Protein AF-A0A7D5MJS7-F1 (afdb_monomer_lite)

Secondary structure (DSSP, 8-state):
---HHHHHHHHHHHHHHHHHHHTT--HHHHHH-HHHHHHHHHHHHHHHHHHHTS-S----------TTSSTTTS--

Sequence (76 aa):
MKDPVILIRHILDAVVRIEQYTTELTQADFENNFMVQDAVLRNLILISEAAKTSPKNSNRSLRILNGRKLWVCAIK

Foldseek 3Di:
DPDLVVLVVLLVVLVVQLCVLPVPDDPVRCVPDVVNLVSNVVSVVSNVVSVVPPDDDDPDDPDPPPSVPPVVPVPD

Radius of gyration: 14.26 Å; chains: 1; bounding box: 32×24×34 Å

pLDDT: mean 76.25, std 22.86, range [37.28, 97.88]

Structure (mmCIF, N/CA/C/O backbone):
data_AF-A0A7D5MJS7-F1
#
_entry.id   AF-A0A7D5MJS7-F1
#
loop_
_atom_site.group_PDB
_atom_site.id
_atom_site.type_symbol
_atom_site.label_atom_id
_atom_site.label_alt_id
_atom_site.label_comp_id
_atom_site.label_asym_id
_atom_site.label_entity_id
_atom_site.label_seq_id
_atom_site.pdbx_PDB_ins_code
_atom_site.Cartn_x
_atom_site.Cartn_y
_atom_site.Cartn_z
_atom_site.occupancy
_atom_site.B_iso_or_equiv
_atom_site.auth_seq_id
_atom_site.auth_comp_id
_atom_site.auth_asym_id
_atom_site.auth_atom_id
_atom_site.pdbx_PDB_model_num
ATOM 1 N N . MET A 1 1 ? 18.189 -0.290 -21.009 1.00 54.03 1 MET A N 1
ATOM 2 C CA . MET A 1 1 ? 16.799 0.150 -20.745 1.00 54.03 1 MET A CA 1
ATOM 3 C C . MET A 1 1 ? 16.071 -1.010 -20.088 1.00 54.03 1 MET A C 1
ATOM 5 O O . MET A 1 1 ? 16.262 -2.124 -20.555 1.00 54.03 1 MET A O 1
ATOM 9 N N . LYS A 1 2 ? 15.323 -0.791 -18.997 1.00 63.06 2 LYS A N 1
ATOM 10 C CA . LYS A 1 2 ? 14.443 -1.842 -18.455 1.00 63.06 2 LYS A CA 1
ATOM 11 C C . LYS A 1 2 ? 13.332 -2.110 -19.473 1.00 63.06 2 LYS A C 1
ATOM 13 O O . LYS A 1 2 ? 12.838 -1.158 -20.073 1.00 63.06 2 LYS A O 1
ATOM 18 N N . ASP A 1 3 ? 12.988 -3.376 -19.674 1.00 80.19 3 ASP A N 1
ATOM 19 C CA . ASP A 1 3 ? 11.906 -3.781 -20.571 1.00 80.19 3 ASP A CA 1
ATOM 20 C C . ASP A 1 3 ? 10.576 -3.145 -20.101 1.00 80.19 3 ASP A C 1
ATOM 22 O O . ASP A 1 3 ? 10.213 -3.308 -18.928 1.00 80.19 3 ASP A O 1
ATOM 26 N N . PRO A 1 4 ? 9.852 -2.407 -20.966 1.00 79.69 4 PRO A N 1
ATOM 27 C CA . PRO A 1 4 ? 8.552 -1.823 -20.636 1.00 79.69 4 PRO A CA 1
ATOM 28 C C . PRO A 1 4 ? 7.545 -2.833 -20.073 1.00 79.69 4 PRO A C 1
ATOM 30 O O . PRO A 1 4 ? 6.770 -2.488 -19.180 1.00 79.69 4 PRO A O 1
ATOM 33 N N . VAL A 1 5 ? 7.585 -4.087 -20.530 1.00 85.06 5 VAL A N 1
ATOM 34 C CA . VAL A 1 5 ? 6.695 -5.158 -20.057 1.00 85.06 5 VAL A CA 1
ATOM 35 C C . VAL A 1 5 ? 6.945 -5.464 -18.579 1.00 85.06 5 VAL A C 1
ATOM 37 O O . VAL A 1 5 ? 6.000 -5.645 -17.810 1.00 85.06 5 VAL A O 1
ATOM 40 N N . ILE A 1 6 ? 8.209 -5.443 -18.148 1.00 85.56 6 ILE A N 1
ATOM 41 C CA . ILE A 1 6 ? 8.589 -5.662 -16.746 1.00 85.56 6 ILE A CA 1
ATOM 42 C C . ILE A 1 6 ? 8.100 -4.501 -15.866 1.00 85.56 6 ILE A C 1
ATOM 44 O O . ILE A 1 6 ? 7.623 -4.724 -14.756 1.00 85.56 6 ILE A O 1
ATOM 48 N N . LEU A 1 7 ? 8.161 -3.259 -16.356 1.00 86.38 7 LEU A N 1
ATOM 49 C CA . LEU A 1 7 ? 7.662 -2.092 -15.614 1.00 86.38 7 LEU A CA 1
ATOM 50 C C . LEU A 1 7 ? 6.143 -2.141 -15.422 1.00 86.38 7 LEU A C 1
ATOM 52 O O . LEU A 1 7 ? 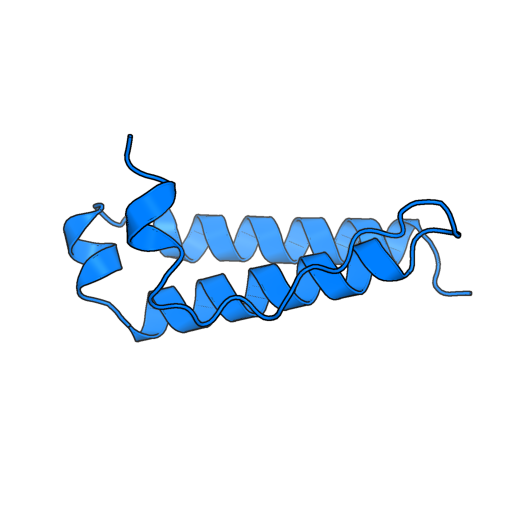5.660 -1.882 -14.321 1.00 86.38 7 LEU A O 1
ATOM 56 N N . ILE A 1 8 ? 5.401 -2.516 -16.467 1.00 88.12 8 ILE A N 1
ATOM 57 C CA . ILE A 1 8 ? 3.942 -2.681 -16.396 1.00 88.12 8 ILE A CA 1
ATOM 58 C C . ILE A 1 8 ? 3.579 -3.791 -15.405 1.00 88.12 8 ILE A C 1
ATOM 60 O O . ILE A 1 8 ? 2.684 -3.606 -14.584 1.00 88.12 8 ILE A O 1
ATOM 64 N N . ARG A 1 9 ? 4.317 -4.907 -15.421 1.00 91.75 9 ARG A N 1
ATOM 65 C CA . ARG A 1 9 ? 4.156 -5.998 -14.451 1.00 91.75 9 ARG A CA 1
ATOM 66 C C . ARG A 1 9 ? 4.331 -5.504 -13.013 1.00 91.75 9 ARG A C 1
ATOM 68 O O . ARG A 1 9 ? 3.487 -5.782 -12.175 1.00 91.75 9 ARG A O 1
ATOM 75 N N . HIS A 1 10 ? 5.368 -4.712 -12.737 1.00 88.31 10 HIS A N 1
ATOM 76 C CA . HIS A 1 10 ? 5.591 -4.155 -11.399 1.00 88.31 10 HIS A CA 1
ATOM 77 C C . HIS A 1 10 ? 4.468 -3.226 -10.932 1.00 88.31 10 HIS A C 1
ATOM 79 O O . HIS A 1 10 ? 4.124 -3.238 -9.750 1.00 88.31 10 HIS A O 1
ATOM 85 N N . ILE A 1 11 ? 3.907 -2.428 -11.845 1.00 92.06 11 ILE A N 1
ATOM 86 C CA . ILE A 1 11 ? 2.752 -1.575 -11.549 1.00 92.06 11 ILE A CA 1
ATOM 87 C C . ILE A 1 11 ? 1.541 -2.446 -11.216 1.00 92.06 11 ILE A C 1
ATOM 89 O O . ILE A 1 11 ? 0.909 -2.223 -10.188 1.00 92.06 11 ILE A O 1
ATOM 93 N N . LEU A 1 12 ? 1.258 -3.460 -12.037 1.00 95.25 12 LEU A N 1
ATOM 94 C CA . LEU A 1 12 ? 0.143 -4.379 -11.816 1.00 95.25 12 LEU A CA 1
ATOM 95 C C . LEU A 1 12 ? 0.272 -5.105 -10.471 1.00 95.25 12 LEU A C 1
ATOM 97 O O . LEU A 1 12 ? -0.664 -5.094 -9.680 1.00 95.25 12 LEU A O 1
ATOM 101 N N . ASP A 1 13 ? 1.451 -5.650 -10.168 1.00 95.94 13 ASP A N 1
ATOM 102 C CA . ASP A 1 13 ? 1.715 -6.334 -8.899 1.00 95.94 13 ASP A CA 1
ATOM 103 C C . ASP A 1 13 ? 1.506 -5.403 -7.691 1.00 95.94 13 ASP A C 1
ATOM 105 O O . ASP A 1 13 ? 1.060 -5.836 -6.630 1.00 95.94 13 ASP A O 1
ATOM 109 N N . ALA A 1 14 ? 1.853 -4.119 -7.824 1.00 95.81 14 ALA A N 1
ATOM 110 C CA . ALA A 1 14 ? 1.649 -3.132 -6.770 1.00 95.81 14 ALA A CA 1
ATOM 111 C C . ALA A 1 14 ? 0.168 -2.776 -6.582 1.00 95.81 14 ALA A C 1
ATOM 113 O O . ALA A 1 14 ? -0.266 -2.641 -5.439 1.00 95.81 14 ALA A O 1
ATO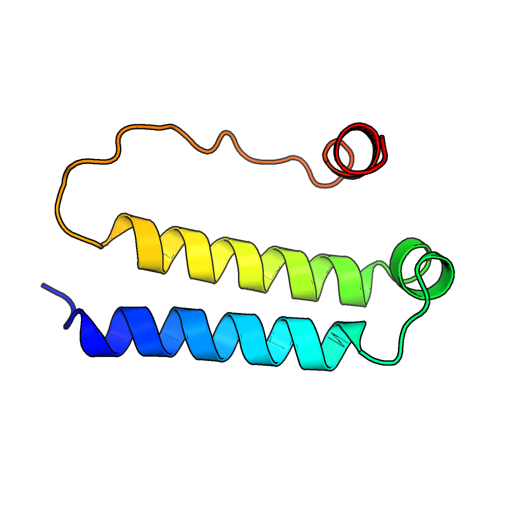M 114 N N . VAL A 1 15 ? -0.602 -2.670 -7.669 1.00 96.38 15 VAL A N 1
ATOM 115 C CA . VAL A 1 15 ? -2.057 -2.453 -7.614 1.00 96.38 15 VAL A CA 1
ATOM 116 C C . VAL A 1 15 ? -2.753 -3.636 -6.945 1.00 96.38 15 VAL A C 1
ATOM 118 O O . VAL A 1 15 ? -3.487 -3.425 -5.986 1.00 96.38 15 VAL A O 1
ATOM 121 N N . VAL A 1 16 ? -2.436 -4.870 -7.353 1.00 97.88 16 VAL A N 1
ATOM 122 C CA . VAL A 1 16 ? -3.011 -6.088 -6.753 1.00 97.88 16 VAL A CA 1
ATOM 123 C C . VAL A 1 16 ? -2.747 -6.144 -5.247 1.00 97.88 16 VAL A C 1
ATOM 125 O O . VAL A 1 16 ? -3.639 -6.473 -4.471 1.00 97.88 16 VAL A O 1
ATOM 128 N N . ARG A 1 17 ? -1.538 -5.780 -4.798 1.00 96.62 17 ARG A N 1
ATOM 129 C CA . ARG A 1 17 ? -1.231 -5.720 -3.360 1.00 96.62 17 ARG A CA 1
ATOM 130 C C . ARG A 1 17 ? -2.055 -4.662 -2.630 1.00 96.62 17 ARG A C 1
ATOM 132 O O . ARG A 1 17 ? -2.524 -4.934 -1.533 1.00 96.62 17 ARG A O 1
ATOM 139 N N . ILE A 1 18 ? -2.232 -3.478 -3.220 1.00 96.31 18 ILE A N 1
ATOM 140 C CA . ILE A 1 18 ? -3.074 -2.425 -2.632 1.00 96.31 18 ILE A CA 1
ATOM 141 C C . ILE A 1 18 ? -4.503 -2.941 -2.463 1.00 96.31 18 ILE A C 1
ATOM 143 O O . ILE A 1 18 ? -5.034 -2.854 -1.360 1.00 96.31 18 ILE A O 1
ATOM 147 N N . GLU A 1 19 ? -5.081 -3.541 -3.505 1.00 96.31 19 GLU A N 1
ATOM 148 C CA . GLU A 1 19 ? -6.425 -4.124 -3.449 1.00 96.31 19 GLU A CA 1
ATOM 149 C C . GLU A 1 19 ? -6.532 -5.182 -2.345 1.00 96.31 19 GLU A C 1
ATOM 151 O O . GLU A 1 19 ? -7.454 -5.131 -1.533 1.00 96.31 19 GLU A O 1
ATOM 156 N N . GLN A 1 20 ? -5.558 -6.090 -2.239 1.00 96.38 20 GLN A N 1
ATOM 157 C CA . GLN A 1 20 ? -5.526 -7.106 -1.181 1.00 96.38 20 GLN A CA 1
ATOM 158 C C . GLN A 1 20 ? -5.501 -6.508 0.231 1.00 96.38 20 GLN A C 1
ATOM 160 O O . GLN A 1 20 ? -6.064 -7.098 1.149 1.00 96.38 20 GLN A O 1
ATOM 165 N N . TYR A 1 21 ? -4.857 -5.355 0.422 1.00 94.38 21 TYR A N 1
ATOM 166 C CA . TYR A 1 21 ? -4.811 -4.700 1.727 1.00 94.38 21 TYR A CA 1
ATOM 167 C C . TYR A 1 21 ? -6.086 -3.928 2.061 1.00 94.38 21 TYR A C 1
ATOM 169 O O . TYR A 1 21 ? -6.370 -3.745 3.242 1.00 94.38 21 TYR A O 1
ATOM 177 N N . THR A 1 22 ? -6.829 -3.448 1.060 1.00 94.62 22 THR A N 1
ATOM 178 C CA . THR A 1 22 ? -7.949 -2.518 1.278 1.00 94.62 22 THR A CA 1
ATOM 179 C C . THR A 1 22 ? -9.333 -3.120 1.044 1.00 94.62 22 THR A C 1
ATOM 181 O O . THR A 1 22 ? -10.298 -2.535 1.516 1.00 94.62 22 THR A O 1
ATOM 184 N N . THR A 1 23 ? -9.462 -4.250 0.337 1.00 95.31 23 THR A N 1
ATOM 185 C CA . THR A 1 23 ? -10.776 -4.798 -0.082 1.00 95.31 23 THR A CA 1
ATOM 186 C C . THR A 1 23 ? -11.706 -5.110 1.094 1.00 95.31 23 THR A C 1
ATOM 188 O O . THR A 1 23 ? -12.898 -4.838 1.014 1.00 95.31 23 THR A O 1
ATOM 191 N N . GLU A 1 24 ? -11.165 -5.615 2.203 1.00 94.00 24 GLU A N 1
ATOM 192 C CA . GLU A 1 24 ? -11.952 -6.008 3.383 1.00 94.00 24 GLU A CA 1
ATOM 193 C C . GLU A 1 24 ? -12.019 -4.911 4.459 1.00 94.00 24 GLU A C 1
ATOM 195 O O . GLU A 1 24 ? -12.470 -5.160 5.576 1.00 94.00 24 GLU A O 1
ATOM 200 N N . LEU A 1 25 ? -11.529 -3.702 4.162 1.00 94.19 25 LEU A N 1
ATOM 201 C CA . LEU A 1 25 ? -11.468 -2.604 5.124 1.00 94.19 25 LEU A CA 1
ATOM 202 C C . LEU A 1 25 ? -12.535 -1.560 4.821 1.00 94.19 25 LEU A C 1
ATOM 204 O O . LEU A 1 25 ? -12.666 -1.084 3.691 1.00 94.19 25 LEU A O 1
ATOM 208 N N . THR A 1 26 ? -13.247 -1.120 5.856 1.00 95.56 26 THR A N 1
ATOM 209 C CA . THR A 1 26 ? -13.994 0.134 5.759 1.00 95.56 26 THR A CA 1
ATOM 210 C C . THR A 1 26 ? -13.028 1.320 5.764 1.00 95.56 26 THR A C 1
ATOM 212 O O . THR A 1 26 ? -11.855 1.207 6.133 1.00 95.56 26 THR A O 1
ATOM 215 N N . GLN A 1 27 ? -13.525 2.503 5.403 1.00 90.75 27 GLN A N 1
ATOM 216 C CA . GLN A 1 27 ? -12.734 3.729 5.499 1.00 90.75 27 GLN A CA 1
ATOM 217 C C . GLN A 1 27 ? -12.204 3.959 6.925 1.00 90.75 27 GLN A C 1
ATOM 219 O O . GLN A 1 27 ? -11.032 4.287 7.091 1.00 90.75 27 GLN A O 1
ATOM 224 N N . ALA A 1 28 ? -13.036 3.740 7.948 1.00 94.38 28 ALA A N 1
ATOM 225 C CA . ALA A 1 28 ? -12.630 3.893 9.341 1.00 94.38 28 ALA A CA 1
ATOM 226 C C . ALA A 1 28 ? -11.559 2.864 9.744 1.00 94.38 28 ALA A C 1
ATOM 228 O O . ALA A 1 28 ? -10.620 3.209 10.463 1.00 94.38 28 ALA A O 1
ATOM 229 N N . ASP A 1 29 ? -11.654 1.622 9.260 1.00 95.00 29 ASP A N 1
ATOM 230 C CA . ASP A 1 29 ? -10.631 0.601 9.522 1.00 95.00 29 ASP A CA 1
ATOM 231 C C . ASP A 1 29 ? -9.291 0.990 8.892 1.00 95.00 29 ASP A C 1
ATOM 233 O O . ASP A 1 29 ? -8.241 0.860 9.522 1.00 95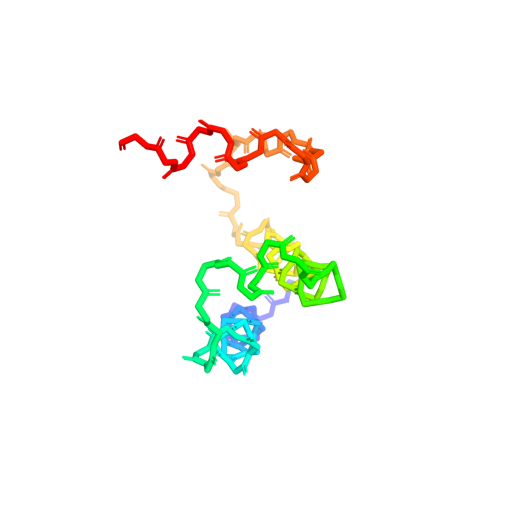.00 29 ASP A O 1
ATOM 237 N N . PHE A 1 30 ? -9.318 1.525 7.669 1.00 94.00 30 PHE A N 1
ATOM 238 C CA . PHE A 1 30 ? -8.119 2.007 6.990 1.00 94.00 30 PHE A CA 1
ATOM 239 C C . PHE A 1 30 ? -7.512 3.231 7.699 1.00 94.00 30 PHE A C 1
ATOM 241 O O . PHE A 1 30 ? -6.305 3.248 7.944 1.00 94.00 30 PHE A O 1
ATOM 248 N N . GLU A 1 31 ? -8.328 4.215 8.100 1.00 93.62 31 GLU A N 1
ATOM 249 C CA . GLU A 1 31 ? -7.900 5.419 8.841 1.00 93.62 31 GLU A CA 1
ATOM 250 C C . GLU A 1 31 ? -7.219 5.091 10.174 1.00 93.62 31 GLU A C 1
ATOM 252 O O . GLU A 1 31 ? -6.241 5.744 10.548 1.00 93.62 31 GLU A O 1
ATOM 257 N N . ASN A 1 32 ? -7.698 4.056 10.865 1.00 95.38 32 ASN A N 1
ATOM 258 C CA . ASN A 1 32 ? -7.154 3.632 12.154 1.00 95.38 32 ASN A CA 1
ATOM 259 C C . ASN A 1 32 ? -5.997 2.623 12.030 1.00 95.38 32 ASN A C 1
ATOM 261 O O . ASN A 1 32 ? -5.331 2.333 13.026 1.00 95.38 32 ASN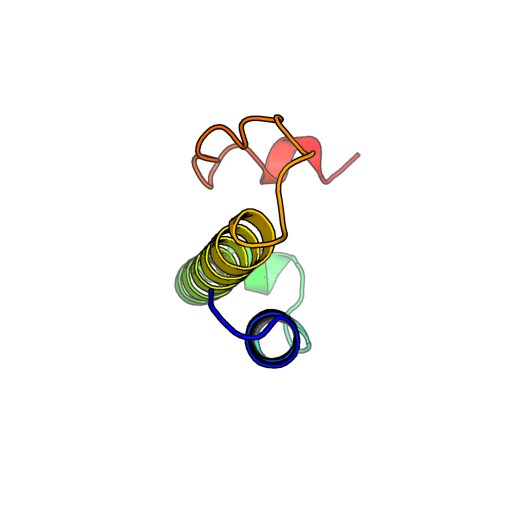 A O 1
ATOM 265 N N . ASN A 1 33 ? -5.713 2.107 10.829 1.00 93.75 33 ASN A N 1
ATOM 266 C CA . ASN A 1 33 ? -4.665 1.115 10.595 1.00 93.75 33 ASN A CA 1
ATOM 267 C C . ASN A 1 33 ? -3.459 1.703 9.843 1.00 93.75 33 ASN A C 1
ATOM 269 O O . ASN A 1 33 ? -3.314 1.569 8.625 1.00 93.75 33 ASN A O 1
ATOM 273 N N . PHE A 1 34 ? -2.541 2.317 10.597 1.00 94.19 34 PHE A N 1
ATOM 274 C CA . PHE A 1 34 ? -1.315 2.915 10.050 1.00 94.19 34 PHE A CA 1
ATOM 275 C C . PHE A 1 34 ? -0.425 1.921 9.296 1.00 94.19 34 PHE A C 1
ATOM 277 O O . PHE A 1 34 ? 0.198 2.292 8.306 1.00 94.19 34 PHE A O 1
ATOM 284 N N . MET A 1 35 ? -0.390 0.652 9.713 1.00 95.81 35 MET A N 1
ATOM 285 C CA . MET A 1 35 ? 0.417 -0.368 9.038 1.00 95.81 35 MET A CA 1
ATOM 286 C C . MET A 1 35 ? -0.081 -0.617 7.610 1.00 95.81 35 MET A C 1
ATOM 288 O O . MET A 1 35 ? 0.722 -0.731 6.681 1.00 95.81 35 MET A O 1
ATOM 292 N N . VAL A 1 36 ? -1.402 -0.659 7.419 1.00 95.31 36 VAL A N 1
ATOM 293 C CA . VAL A 1 36 ? -1.995 -0.796 6.085 1.00 95.31 36 VAL A CA 1
ATOM 294 C C . VAL A 1 36 ? -1.790 0.480 5.264 1.00 95.31 36 VAL A C 1
ATOM 296 O O . VAL A 1 36 ? -1.436 0.389 4.089 1.00 95.31 36 VAL A O 1
ATOM 299 N N . GLN A 1 37 ? -1.910 1.665 5.870 1.00 95.19 37 GLN A N 1
ATOM 300 C CA . GLN A 1 37 ? -1.608 2.934 5.189 1.00 95.19 37 GLN A CA 1
ATOM 301 C C . GLN A 1 37 ? -0.159 2.994 4.683 1.00 95.19 37 GLN A C 1
ATOM 303 O O . GLN A 1 37 ? 0.072 3.357 3.527 1.00 95.19 37 GLN A O 1
ATOM 308 N N . ASP A 1 38 ? 0.810 2.586 5.503 1.00 96.38 38 ASP A N 1
ATOM 309 C CA . ASP A 1 38 ? 2.223 2.537 5.122 1.00 96.38 38 ASP A CA 1
ATOM 310 C C . ASP A 1 38 ? 2.474 1.512 4.002 1.00 96.38 38 ASP A C 1
ATOM 312 O O . ASP A 1 38 ? 3.223 1.785 3.055 1.00 96.38 38 ASP A O 1
ATOM 316 N N . ALA A 1 39 ? 1.808 0.353 4.056 1.00 95.56 39 ALA A N 1
ATOM 317 C CA . ALA A 1 39 ? 1.884 -0.667 3.010 1.00 95.56 39 ALA A CA 1
ATOM 318 C C . ALA A 1 39 ? 1.314 -0.169 1.668 1.00 95.56 39 ALA A C 1
ATOM 320 O O . ALA A 1 39 ? 1.928 -0.381 0.614 1.00 95.56 39 ALA A O 1
ATOM 321 N N . VAL A 1 40 ? 0.183 0.543 1.691 1.00 95.94 40 VAL A N 1
ATOM 322 C CA . VAL A 1 40 ? -0.407 1.178 0.501 1.00 95.94 40 VAL A CA 1
ATOM 323 C C . VAL A 1 40 ? 0.520 2.268 -0.040 1.00 95.94 40 VAL A C 1
ATOM 325 O O . VAL A 1 40 ? 0.851 2.261 -1.229 1.00 95.94 40 VAL A O 1
ATOM 328 N N . LEU A 1 41 ? 1.025 3.154 0.825 1.00 94.50 41 LEU A N 1
ATOM 329 C CA . LEU A 1 41 ? 1.941 4.230 0.440 1.00 94.50 41 LEU A CA 1
ATOM 330 C C . LEU A 1 41 ? 3.211 3.686 -0.226 1.00 94.50 41 LEU A C 1
ATOM 332 O O . LEU A 1 41 ? 3.643 4.199 -1.262 1.00 94.50 41 LEU A O 1
ATOM 336 N N . ARG A 1 42 ? 3.789 2.611 0.319 1.00 95.12 42 ARG A N 1
ATOM 337 C CA . ARG A 1 42 ? 4.960 1.951 -0.270 1.00 95.12 42 ARG A CA 1
ATOM 338 C C . ARG A 1 42 ? 4.683 1.439 -1.685 1.00 95.12 42 ARG A C 1
ATOM 340 O O . ARG A 1 42 ? 5.531 1.606 -2.562 1.00 95.12 42 ARG A O 1
ATOM 347 N N . ASN A 1 43 ? 3.521 0.835 -1.923 1.00 94.69 43 ASN A N 1
ATOM 348 C CA . ASN A 1 43 ? 3.158 0.343 -3.254 1.00 94.69 43 ASN A CA 1
ATOM 349 C C . ASN A 1 43 ? 2.916 1.487 -4.248 1.00 94.69 43 ASN A C 1
ATOM 351 O O . ASN A 1 43 ? 3.363 1.398 -5.391 1.00 94.69 43 ASN A O 1
ATOM 355 N N . LEU A 1 44 ? 2.335 2.606 -3.806 1.00 92.88 44 LEU A N 1
ATOM 356 C CA . LEU A 1 44 ? 2.205 3.810 -4.635 1.00 92.88 44 LEU A CA 1
ATOM 357 C C . LEU A 1 44 ? 3.569 4.399 -5.037 1.00 92.88 44 LEU A C 1
ATOM 359 O O . LEU A 1 44 ? 3.746 4.832 -6.179 1.00 92.88 44 LEU A O 1
ATOM 363 N N . ILE A 1 45 ? 4.561 4.370 -4.140 1.00 90.19 45 ILE A N 1
ATOM 364 C CA . ILE A 1 45 ? 5.933 4.794 -4.463 1.00 90.19 45 ILE A CA 1
ATOM 365 C C . ILE A 1 45 ? 6.534 3.893 -5.551 1.00 90.19 45 ILE A C 1
ATOM 367 O 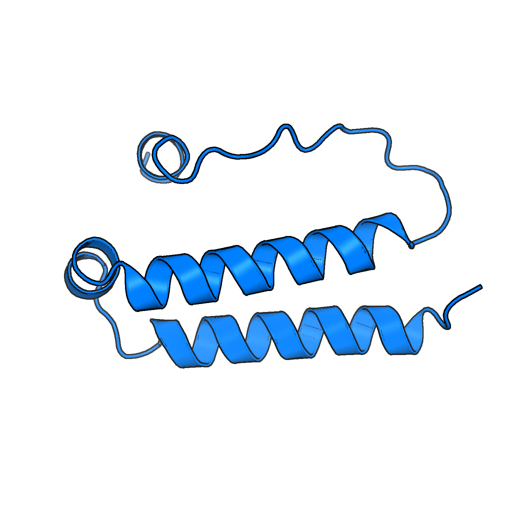O . ILE A 1 45 ? 7.045 4.423 -6.540 1.00 90.19 45 ILE A O 1
ATOM 371 N N . LEU A 1 46 ? 6.404 2.565 -5.430 1.00 88.75 46 LEU A N 1
ATOM 372 C CA . LEU A 1 46 ? 6.885 1.606 -6.438 1.00 88.75 46 LEU A CA 1
ATOM 373 C C . LEU A 1 46 ? 6.255 1.849 -7.820 1.00 88.75 46 LEU A C 1
ATOM 375 O O . LEU A 1 46 ? 6.964 1.844 -8.829 1.00 88.75 46 LEU A O 1
ATOM 379 N N . ILE A 1 47 ? 4.948 2.130 -7.870 1.00 91.25 47 ILE A N 1
ATOM 380 C CA . ILE A 1 47 ? 4.248 2.496 -9.113 1.00 91.25 47 ILE A CA 1
ATOM 381 C C . ILE A 1 47 ? 4.862 3.765 -9.713 1.00 91.25 47 ILE A C 1
ATOM 383 O O . ILE A 1 47 ? 5.152 3.813 -10.909 1.00 91.25 47 ILE A O 1
ATOM 387 N N . SER A 1 48 ? 5.115 4.783 -8.885 1.00 88.12 48 SER A N 1
ATOM 388 C CA . SER A 1 48 ? 5.700 6.047 -9.346 1.00 88.12 48 SER A CA 1
ATOM 389 C C . SER A 1 48 ? 7.124 5.882 -9.893 1.00 88.12 48 SER A C 1
ATOM 391 O O . SER A 1 48 ? 7.504 6.560 -10.848 1.00 88.12 48 SER A O 1
ATOM 393 N N . GLU A 1 49 ? 7.916 4.971 -9.327 1.00 85.94 49 GLU A N 1
ATOM 394 C CA . GLU A 1 49 ? 9.268 4.656 -9.796 1.00 85.94 49 GLU A CA 1
ATOM 395 C C . GLU A 1 49 ? 9.247 3.907 -11.132 1.00 85.94 49 GLU A C 1
ATOM 397 O O . GLU A 1 49 ? 10.006 4.242 -12.051 1.00 85.94 49 GLU A O 1
ATOM 402 N N . ALA A 1 50 ? 8.337 2.941 -11.277 1.00 87.62 50 ALA A N 1
ATOM 403 C CA . ALA A 1 50 ? 8.137 2.234 -12.534 1.00 87.62 50 ALA A CA 1
ATOM 404 C C . ALA A 1 50 ? 7.648 3.185 -13.644 1.00 87.62 50 ALA A C 1
ATOM 406 O O . ALA A 1 50 ? 8.189 3.165 -14.753 1.00 87.62 50 ALA A O 1
ATOM 407 N N . ALA A 1 51 ? 6.711 4.086 -13.329 1.00 84.62 51 ALA A N 1
ATOM 408 C CA . ALA A 1 51 ? 6.162 5.061 -14.274 1.00 84.62 51 ALA A CA 1
ATOM 409 C C . ALA A 1 51 ? 7.203 6.087 -14.761 1.00 84.62 51 ALA A C 1
ATOM 411 O O . ALA A 1 51 ? 7.231 6.419 -15.947 1.00 84.62 51 ALA A O 1
ATOM 412 N N . LYS A 1 52 ? 8.112 6.546 -13.885 1.00 79.50 52 LYS A N 1
ATOM 413 C CA . LYS A 1 52 ? 9.211 7.472 -14.244 1.00 79.50 52 LYS A CA 1
ATOM 414 C C . LYS A 1 52 ? 10.206 6.888 -15.251 1.00 79.50 52 LYS A C 1
ATOM 416 O O . LYS A 1 52 ? 10.921 7.644 -15.902 1.00 79.50 52 LYS A O 1
ATOM 421 N N . THR A 1 53 ? 10.276 5.561 -15.361 1.00 67.44 53 THR A N 1
ATOM 422 C CA . THR A 1 53 ? 11.213 4.866 -16.257 1.00 67.44 53 THR A CA 1
ATOM 423 C C . THR A 1 53 ? 10.668 4.741 -17.693 1.00 67.44 53 THR A C 1
ATOM 425 O O . THR A 1 53 ? 11.427 4.424 -18.608 1.00 67.44 53 THR A O 1
ATOM 428 N N . SER A 1 54 ? 9.382 5.044 -17.922 1.00 58.03 54 SER A N 1
ATOM 429 C CA . SER A 1 54 ? 8.795 5.150 -19.267 1.00 58.03 54 SER A CA 1
ATOM 430 C C . SER A 1 54 ? 9.421 6.333 -20.035 1.00 58.03 54 SER A C 1
ATOM 432 O O . SER A 1 54 ? 9.652 7.389 -19.437 1.00 58.03 54 SER A O 1
ATOM 434 N N . PRO A 1 55 ? 9.779 6.192 -21.327 1.00 45.44 55 PRO A N 1
ATOM 435 C CA . PRO A 1 55 ? 10.647 7.148 -22.007 1.00 45.44 55 PRO A CA 1
ATOM 436 C C . PRO A 1 55 ? 10.040 8.561 -22.101 1.00 45.44 55 PRO A C 1
ATOM 438 O O . PRO A 1 55 ? 9.060 8.799 -22.793 1.00 45.44 55 PRO A O 1
ATOM 441 N N . LYS A 1 56 ? 10.693 9.493 -21.390 1.00 49.72 56 LYS A N 1
ATOM 442 C CA . LYS A 1 56 ? 10.766 10.958 -21.570 1.00 49.72 56 LYS A CA 1
ATOM 443 C C . LYS A 1 56 ? 9.591 11.644 -22.296 1.00 49.72 56 LYS A C 1
ATOM 445 O O . LYS A 1 56 ? 9.736 12.023 -23.452 1.00 49.72 56 LYS A O 1
ATOM 450 N N . ASN A 1 57 ? 8.520 11.978 -21.575 1.00 41.59 57 ASN A N 1
ATOM 451 C CA . ASN A 1 57 ? 7.697 13.171 -21.874 1.00 41.59 57 ASN A CA 1
ATOM 452 C C . ASN A 1 57 ? 6.781 13.653 -20.728 1.00 41.59 57 ASN A C 1
ATOM 454 O O . ASN A 1 57 ? 5.886 14.455 -20.967 1.00 41.59 57 ASN A O 1
ATOM 458 N N . SER A 1 58 ? 6.993 13.238 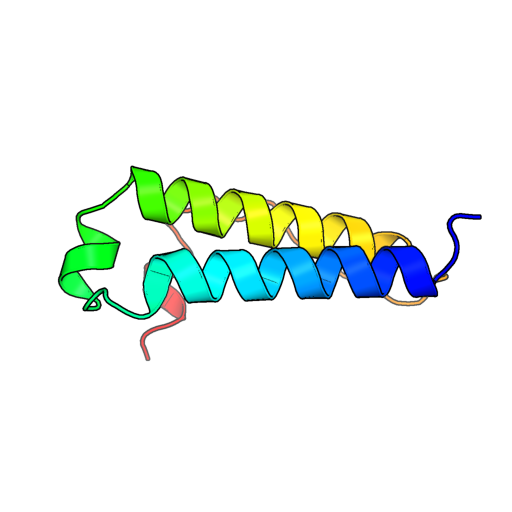-19.477 1.00 43.59 58 SER A N 1
ATOM 459 C CA . SER A 1 58 ? 6.146 13.684 -18.359 1.00 43.59 58 SER A CA 1
ATOM 460 C C . SER A 1 58 ? 6.975 14.327 -17.249 1.00 43.59 58 SER A C 1
ATOM 462 O O . SER A 1 58 ? 7.140 13.782 -16.161 1.00 43.59 58 SER A O 1
ATOM 464 N N . ASN A 1 59 ? 7.507 15.521 -17.529 1.00 39.69 59 ASN A N 1
ATOM 465 C CA . ASN A 1 59 ? 7.963 16.440 -16.487 1.00 39.69 59 ASN A CA 1
ATOM 466 C C . ASN A 1 59 ? 6.736 16.935 -15.708 1.00 39.69 59 ASN A C 1
ATOM 468 O O . ASN A 1 59 ? 6.137 17.957 -16.041 1.00 39.69 59 ASN A O 1
ATOM 472 N N . ARG A 1 60 ? 6.351 16.220 -14.652 1.00 41.81 60 ARG A N 1
ATOM 473 C CA . ARG A 1 60 ? 5.563 16.822 -13.577 1.00 41.81 60 ARG A CA 1
ATOM 474 C C . ARG A 1 60 ? 5.986 16.217 -12.250 1.00 41.81 60 ARG A C 1
ATOM 476 O O . ARG A 1 60 ? 5.640 15.092 -11.908 1.00 41.81 60 ARG A O 1
ATOM 483 N N . SER A 1 61 ? 6.800 16.987 -11.538 1.00 42.84 61 SER A N 1
ATOM 484 C CA . SER A 1 61 ? 7.276 16.733 -10.187 1.00 42.84 61 SER A CA 1
ATOM 485 C C . SER A 1 61 ? 6.135 16.278 -9.276 1.00 42.84 61 SER A C 1
ATOM 487 O O . SER A 1 61 ? 5.339 17.092 -8.813 1.00 42.84 61 SER A O 1
ATOM 489 N N . LEU A 1 62 ? 6.075 14.983 -8.970 1.00 48.00 62 LEU A N 1
ATOM 490 C CA . LEU A 1 62 ? 5.344 14.495 -7.806 1.00 48.00 62 LEU A CA 1
ATOM 491 C C . LEU A 1 62 ? 6.174 14.887 -6.581 1.00 48.00 62 LEU A C 1
ATOM 493 O O . LEU A 1 62 ? 7.080 14.167 -6.161 1.00 48.00 62 LEU A O 1
ATOM 497 N N . ARG A 1 63 ? 5.919 16.103 -6.077 1.00 44.34 63 ARG A N 1
ATOM 498 C CA . ARG A 1 63 ? 6.390 16.562 -4.764 1.00 44.34 63 ARG A CA 1
ATOM 499 C C . ARG A 1 63 ? 6.015 15.489 -3.752 1.00 44.34 63 ARG A C 1
ATOM 501 O O . ARG A 1 63 ? 4.860 15.082 -3.709 1.00 44.34 63 ARG A O 1
ATOM 508 N N . ILE A 1 64 ? 7.008 15.059 -2.977 1.00 47.06 64 ILE A N 1
ATOM 509 C CA . ILE A 1 64 ? 6.885 14.093 -1.886 1.00 47.06 64 ILE A CA 1
ATOM 510 C C . ILE A 1 64 ? 5.605 14.397 -1.103 1.00 47.06 64 ILE A C 1
ATOM 512 O O . ILE A 1 64 ? 5.473 15.445 -0.465 1.00 47.06 64 ILE A O 1
ATOM 516 N N . LEU A 1 65 ? 4.637 13.494 -1.232 1.00 45.84 65 LEU A N 1
ATOM 517 C CA . LEU A 1 65 ? 3.376 13.556 -0.526 1.00 45.84 65 LEU A CA 1
ATOM 518 C C . LEU A 1 65 ? 3.659 13.100 0.897 1.00 45.84 65 LEU A C 1
ATOM 520 O O . LEU A 1 65 ? 3.790 11.915 1.183 1.00 45.84 65 LEU A O 1
ATOM 524 N N . ASN A 1 66 ? 3.812 14.075 1.784 1.00 41.66 66 ASN A N 1
ATOM 525 C CA . ASN A 1 66 ? 3.811 13.828 3.212 1.00 41.66 66 ASN A CA 1
ATOM 526 C C . ASN A 1 66 ? 2.425 13.247 3.553 1.00 41.66 66 ASN A C 1
ATOM 528 O O . ASN A 1 66 ? 1.420 13.948 3.386 1.00 41.66 66 ASN A O 1
ATOM 532 N N . GLY A 1 67 ? 2.370 11.968 3.943 1.00 44.75 67 GLY A N 1
ATOM 533 C CA . GLY A 1 67 ? 1.158 11.127 3.957 1.00 44.75 67 GLY A CA 1
ATOM 534 C C . GLY A 1 67 ? -0.049 11.696 4.714 1.00 44.75 67 GLY A C 1
ATOM 535 O O . GLY A 1 67 ? -1.179 11.313 4.446 1.00 44.75 67 GLY A O 1
ATOM 536 N N . ARG A 1 68 ? 0.150 12.696 5.579 1.00 42.19 68 ARG A N 1
ATOM 537 C CA . ARG A 1 68 ? -0.930 13.377 6.312 1.00 42.19 68 ARG A CA 1
ATOM 538 C C . ARG A 1 68 ? -1.742 14.394 5.497 1.00 42.19 68 ARG A C 1
ATOM 540 O O . ARG A 1 68 ? -2.823 14.765 5.933 1.00 42.19 68 ARG A O 1
ATOM 547 N N . LYS A 1 69 ? -1.258 14.884 4.345 1.00 41.72 69 LYS A N 1
ATOM 548 C CA . LYS A 1 69 ? -1.943 15.963 3.588 1.00 41.72 69 LYS A CA 1
ATOM 549 C C . LYS A 1 69 ? -2.859 15.491 2.450 1.00 41.72 69 LYS A C 1
ATOM 551 O O . LYS A 1 69 ? -3.655 16.291 1.975 1.00 41.72 69 LYS A O 1
ATOM 556 N N . LEU A 1 70 ? -2.775 14.230 2.018 1.00 44.41 70 LEU A N 1
ATOM 557 C CA . LEU A 1 70 ? -3.626 13.688 0.941 1.00 44.41 70 LEU A CA 1
ATOM 558 C C . LEU A 1 70 ? -5.065 13.414 1.379 1.00 44.41 70 LEU A C 1
ATOM 560 O O . LEU A 1 70 ? -5.983 13.632 0.594 1.00 44.41 70 LEU A O 1
ATOM 564 N N . TRP A 1 71 ? -5.255 12.999 2.630 1.00 42.66 71 TRP A N 1
ATOM 565 C CA . TRP A 1 71 ? -6.568 12.657 3.177 1.00 42.66 71 TRP A CA 1
ATOM 566 C C . TRP A 1 71 ? -7.571 13.816 3.116 1.00 42.66 71 TRP A C 1
ATOM 568 O O . TRP A 1 71 ? -8.748 13.603 2.859 1.00 42.66 71 TRP A O 1
ATOM 578 N N . VAL A 1 72 ? -7.102 15.059 3.261 1.00 40.56 72 VAL A N 1
ATOM 579 C CA . VAL A 1 72 ? -7.976 16.244 3.299 1.00 40.56 72 VAL A CA 1
ATOM 580 C C . VAL A 1 72 ? -8.441 16.696 1.904 1.00 40.56 72 VAL A C 1
ATOM 582 O O . VAL A 1 72 ? -9.453 17.378 1.800 1.00 40.56 72 VAL A O 1
ATOM 585 N N . CYS A 1 73 ? -7.745 16.324 0.822 1.00 39.50 73 CYS A N 1
ATOM 586 C CA . CYS A 1 73 ? -8.106 16.768 -0.534 1.00 39.50 73 CYS A CA 1
ATOM 587 C C . CYS A 1 73 ? -8.832 15.712 -1.378 1.00 39.50 73 CYS A C 1
ATOM 589 O O . CYS A 1 73 ? -9.448 16.086 -2.371 1.00 39.50 73 CYS A O 1
ATOM 591 N N . ALA A 1 74 ? -8.750 14.424 -1.030 1.00 37.34 74 ALA A N 1
ATOM 592 C CA . ALA A 1 74 ? -9.404 13.354 -1.791 1.00 37.34 74 ALA A CA 1
ATOM 593 C C . ALA A 1 74 ? -10.863 13.093 -1.365 1.00 37.34 74 ALA A C 1
ATOM 595 O O . ALA A 1 74 ? -11.569 12.363 -2.052 1.00 37.34 74 ALA A O 1
ATOM 596 N N . ILE A 1 75 ? -11.317 13.706 -0.266 1.00 37.28 75 ILE A N 1
ATOM 597 C CA . ILE A 1 75 ? -12.708 13.663 0.198 1.00 37.28 75 ILE A CA 1
ATOM 598 C C . ILE A 1 75 ? -13.307 15.061 0.024 1.00 37.28 75 ILE A C 1
ATOM 600 O O . ILE A 1 75 ? -13.362 15.867 0.956 1.00 37.28 75 ILE A O 1
ATOM 604 N N . LYS A 1 76 ? -13.715 15.364 -1.205 1.00 39.88 76 LYS A N 1
ATOM 605 C CA . LYS A 1 76 ? -14.748 16.357 -1.487 1.00 39.88 76 LYS A CA 1
ATOM 606 C C . LYS A 1 76 ? -15.581 15.902 -2.669 1.00 39.88 76 LYS A C 1
ATOM 608 O O . LYS A 1 76 ? -14.974 15.361 -3.618 1.00 39.88 76 LYS A O 1
#